Protein AF-A0A1F4DA20-F1 (afdb_monomer_lite)

Foldseek 3Di:
DDPPPPPDPPPDDLVNLLVQQVVQQVVQVVVVHGDDLVSCCVRGPDHCVCLCVVQVHSVSSCVVSVHDDPPPPPPPPPPDD

Secondary structure (DSSP, 8-state):
------S--TT--HHHHHHHHHHHHHHHHHTT----HHHHHHH-SS-HHHHHHHHSSHHHHHHHTTPPPP-----------

Radius of gyration: 14.81 Å; chains: 1; bounding box: 32×46×32 Å

Sequence (81 aa):
MKFELDTFNRNVTDEELLQDLVAVDAKLKMQGTRLTYRSYKEFGKYSAGTIGVRFGSWNDGLRKAGIALPQPFNISWDIAH

Structure (mmCIF, N/CA/C/O backbone):
data_AF-A0A1F4DA20-F1
#
_entry.id   AF-A0A1F4DA20-F1
#
loop_
_atom_site.group_PDB
_atom_site.id
_atom_site.type_symbol
_atom_site.label_atom_id
_atom_site.label_alt_id
_atom_site.label_comp_id
_atom_site.label_asym_id
_atom_site.label_entity_id
_atom_site.label_seq_id
_atom_site.pdbx_PDB_ins_code
_atom_site.Cartn_x
_atom_site.Cartn_y
_atom_site.Cartn_z
_atom_site.occupancy
_atom_site.B_iso_or_equiv
_atom_site.auth_seq_id
_atom_site.auth_comp_id
_atom_site.auth_asym_id
_atom_site.auth_atom_id
_atom_site.pdbx_PDB_model_num
ATOM 1 N N . MET A 1 1 ? 6.912 -10.036 16.957 1.00 36.47 1 MET A N 1
ATOM 2 C CA . MET A 1 1 ? 5.945 -8.928 16.786 1.00 36.47 1 MET A CA 1
ATOM 3 C C . MET A 1 1 ? 4.550 -9.529 16.826 1.00 36.47 1 MET A C 1
ATOM 5 O O . MET A 1 1 ? 4.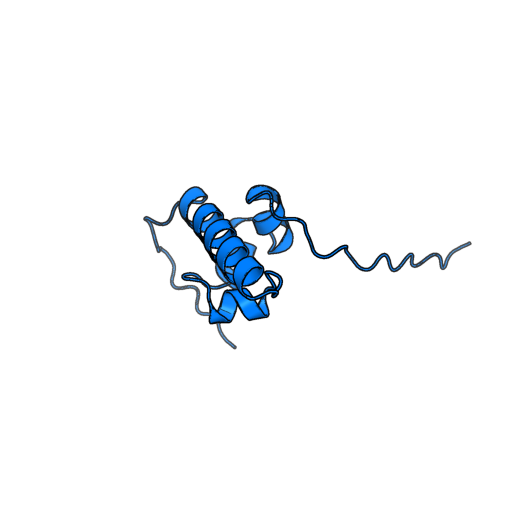177 -10.206 15.878 1.00 36.47 1 MET A O 1
ATOM 9 N N . LYS A 1 2 ? 3.835 -9.377 17.947 1.00 34.84 2 LYS A N 1
ATOM 10 C CA . LYS A 1 2 ? 2.411 -9.716 18.042 1.00 34.84 2 LYS A CA 1
ATOM 11 C C . LYS A 1 2 ? 1.649 -8.568 17.388 1.00 34.84 2 LYS A C 1
ATOM 13 O O . LYS A 1 2 ? 1.624 -7.476 17.943 1.00 34.84 2 LYS A O 1
ATOM 18 N N . PHE A 1 3 ? 1.127 -8.777 16.185 1.00 47.38 3 PHE A N 1
ATOM 19 C CA . PHE A 1 3 ? 0.106 -7.883 15.656 1.00 47.38 3 PHE A CA 1
ATOM 20 C C . PHE A 1 3 ? -1.214 -8.415 16.186 1.00 47.38 3 PHE A C 1
ATOM 22 O O . PHE A 1 3 ? -1.792 -9.342 15.625 1.00 47.38 3 PHE A O 1
ATOM 29 N N . GLU A 1 4 ? -1.618 -7.884 17.334 1.00 41.25 4 GLU A N 1
ATOM 30 C CA . GLU A 1 4 ? -2.986 -8.009 17.809 1.00 41.25 4 GLU A CA 1
ATOM 31 C C . GLU A 1 4 ? -3.833 -7.230 16.806 1.00 41.25 4 GLU A C 1
ATOM 33 O O . GLU A 1 4 ? -3.874 -6.001 16.811 1.00 41.25 4 GLU A O 1
ATOM 38 N N . LEU A 1 5 ? -4.375 -7.949 15.821 1.00 52.41 5 LEU A N 1
ATOM 39 C CA . LEU A 1 5 ? -5.361 -7.403 14.905 1.00 52.41 5 LEU A CA 1
ATOM 40 C C . LEU A 1 5 ? -6.640 -7.283 15.716 1.00 52.41 5 LEU A C 1
ATOM 42 O O . LEU A 1 5 ? -7.471 -8.190 15.711 1.00 52.41 5 LEU A O 1
ATOM 46 N N . ASP A 1 6 ? -6.723 -6.183 16.463 1.00 44.97 6 ASP A N 1
ATOM 47 C CA . ASP A 1 6 ? -7.950 -5.749 17.097 1.00 44.97 6 ASP A CA 1
ATOM 48 C C . ASP A 1 6 ? -9.019 -5.718 16.008 1.00 44.97 6 ASP A C 1
ATOM 50 O O . ASP A 1 6 ? -8.962 -5.015 14.992 1.00 44.97 6 ASP A O 1
ATOM 54 N N . THR A 1 7 ? -9.908 -6.675 16.172 1.00 47.00 7 THR A N 1
ATOM 55 C CA . THR A 1 7 ? -11.079 -6.924 15.374 1.00 47.00 7 THR A CA 1
ATOM 56 C C . THR A 1 7 ? -11.843 -5.617 15.162 1.00 47.00 7 THR A C 1
ATOM 58 O O . THR A 1 7 ? -12.140 -4.925 16.125 1.00 47.00 7 THR A O 1
ATOM 61 N N . PHE A 1 8 ? -12.247 -5.347 13.915 1.00 51.16 8 PHE A N 1
ATOM 62 C CA . PHE A 1 8 ? -13.265 -4.352 13.540 1.00 51.16 8 PHE A CA 1
ATOM 63 C C . PHE A 1 8 ? -12.838 -2.886 13.355 1.00 51.16 8 PHE A C 1
ATOM 65 O O . PHE A 1 8 ? -13.460 -1.986 13.914 1.00 51.16 8 PHE A O 1
ATOM 72 N N . ASN A 1 9 ? -11.996 -2.598 12.357 1.00 56.34 9 ASN A N 1
ATOM 73 C CA . ASN A 1 9 ? -12.183 -1.342 11.617 1.00 56.34 9 ASN A CA 1
ATOM 74 C C . ASN A 1 9 ? -13.371 -1.495 10.642 1.00 56.34 9 ASN A C 1
ATOM 76 O O . ASN A 1 9 ? -13.187 -1.598 9.430 1.00 56.34 9 ASN A O 1
ATOM 80 N N . ARG A 1 10 ? -14.592 -1.598 11.194 1.00 56.19 10 ARG A N 1
ATOM 81 C CA . ARG A 1 10 ? -15.876 -1.895 10.512 1.00 56.19 10 ARG A CA 1
ATOM 82 C C . ARG A 1 10 ? -16.233 -0.973 9.339 1.00 56.19 10 ARG A C 1
ATOM 84 O O . ARG A 1 10 ? -17.222 -1.248 8.674 1.00 56.19 10 ARG A O 1
ATOM 91 N N . ASN A 1 11 ? -15.456 0.077 9.079 1.00 64.62 11 ASN A N 1
ATOM 92 C CA . ASN A 1 11 ? -15.747 1.043 8.026 1.00 64.62 11 ASN A CA 1
ATOM 93 C C . ASN A 1 11 ? -14.713 1.106 6.899 1.00 64.62 11 ASN A C 1
ATOM 95 O O . ASN A 1 11 ? -15.001 1.733 5.891 1.00 64.62 11 ASN A O 1
ATOM 99 N N . VAL A 1 12 ? -13.537 0.477 7.034 1.00 74.75 12 VAL A N 1
ATOM 100 C CA . VAL A 1 12 ? -12.580 0.473 5.918 1.00 74.75 12 VAL A CA 1
ATOM 101 C C . VAL A 1 12 ? -13.032 -0.530 4.883 1.00 74.75 12 VAL A C 1
ATOM 103 O O . VAL A 1 12 ? -13.109 -1.727 5.178 1.00 74.75 12 VAL A O 1
ATOM 106 N N . THR A 1 13 ? -13.336 -0.042 3.687 1.00 85.38 13 THR A N 1
ATOM 107 C CA . THR A 1 13 ? -13.704 -0.879 2.547 1.00 85.38 13 THR A CA 1
ATOM 108 C C . THR A 1 13 ? -12.460 -1.430 1.862 1.00 85.38 13 THR A C 1
ATOM 110 O O . THR A 1 13 ? -11.343 -0.934 2.024 1.00 85.38 13 THR A O 1
ATOM 113 N N . ASP A 1 14 ? -12.648 -2.491 1.083 1.00 87.38 14 ASP A N 1
ATOM 114 C CA . ASP A 1 14 ? -11.584 -3.021 0.231 1.00 87.38 14 ASP A CA 1
ATOM 115 C C . ASP A 1 14 ? -11.093 -1.943 -0.745 1.00 87.38 14 ASP A C 1
ATOM 117 O O . ASP A 1 14 ? -9.901 -1.833 -1.006 1.00 87.38 14 ASP A O 1
ATOM 121 N N . GLU A 1 15 ? -12.002 -1.093 -1.215 1.00 88.06 15 GLU A N 1
ATOM 122 C CA . GLU A 1 15 ? -11.700 0.010 -2.118 1.00 88.06 15 GLU A CA 1
ATOM 123 C C . GLU A 1 15 ? -10.798 1.070 -1.474 1.00 88.06 15 GLU A C 1
ATOM 125 O O . GLU A 1 15 ? -9.819 1.474 -2.095 1.00 88.06 15 GLU A O 1
ATOM 130 N N . GLU A 1 16 ? -11.033 1.448 -0.212 1.00 89.19 16 GLU A N 1
ATOM 131 C CA . GLU A 1 16 ? -10.143 2.369 0.511 1.00 89.19 16 GLU A CA 1
ATOM 132 C C . GLU A 1 16 ? -8.721 1.811 0.660 1.00 89.19 16 GLU A C 1
ATOM 134 O O . GLU A 1 16 ? -7.745 2.548 0.517 1.00 89.19 16 GLU A O 1
ATOM 139 N N . LEU A 1 17 ? -8.581 0.506 0.917 1.00 89.38 17 LEU A N 1
ATOM 140 C CA . LEU A 1 17 ? -7.267 -0.137 1.012 1.00 89.38 17 LEU A CA 1
ATOM 141 C C . LEU A 1 17 ? -6.537 -0.142 -0.337 1.00 89.38 17 LEU A C 1
ATOM 143 O O . LEU A 1 17 ? -5.329 0.096 -0.387 1.00 89.38 17 LEU A O 1
ATOM 147 N N . LEU A 1 18 ? -7.257 -0.405 -1.430 1.00 91.12 18 LEU A N 1
ATOM 148 C CA . LEU A 1 18 ? -6.689 -0.380 -2.778 1.00 91.12 18 LEU A CA 1
ATOM 149 C C . LEU A 1 18 ? -6.320 1.046 -3.204 1.00 91.12 18 LEU A C 1
ATOM 151 O O . LEU A 1 18 ? -5.244 1.251 -3.763 1.00 91.12 18 LEU A O 1
ATOM 155 N N . GLN A 1 19 ? -7.163 2.035 -2.901 1.00 91.81 19 GLN A N 1
ATOM 156 C CA . GLN A 1 19 ? -6.872 3.443 -3.169 1.00 91.81 19 GLN A CA 1
ATOM 157 C C . GLN A 1 19 ? -5.632 3.921 -2.409 1.00 91.81 19 GLN A C 1
ATOM 159 O O . GLN A 1 19 ? -4.799 4.616 -2.991 1.00 91.81 19 GLN A O 1
ATOM 164 N N . ASP A 1 20 ? -5.464 3.514 -1.148 1.00 91.38 20 ASP A N 1
ATOM 165 C CA . ASP A 1 20 ? -4.264 3.843 -0.375 1.00 91.38 20 ASP A CA 1
ATOM 166 C C . ASP A 1 20 ? -3.001 3.228 -1.000 1.00 91.38 20 ASP A C 1
ATOM 168 O O . ASP A 1 20 ? -1.999 3.922 -1.163 1.00 91.38 20 ASP A O 1
ATOM 172 N N . LEU A 1 21 ? -3.052 1.965 -1.448 1.00 91.94 21 LEU A N 1
ATOM 173 C CA . LEU A 1 21 ? -1.936 1.338 -2.170 1.00 91.94 21 LEU A CA 1
ATOM 174 C C . LEU A 1 21 ? -1.536 2.138 -3.416 1.00 91.94 21 LEU A C 1
ATOM 176 O O . LEU A 1 21 ? -0.349 2.397 -3.619 1.00 91.94 21 LEU A O 1
ATOM 180 N N . VAL A 1 22 ? -2.510 2.554 -4.229 1.00 92.75 22 VAL A N 1
ATOM 181 C CA . VAL A 1 22 ? -2.262 3.347 -5.444 1.00 92.75 22 VAL A CA 1
ATOM 182 C C . VAL A 1 22 ? -1.694 4.725 -5.102 1.00 92.75 22 VAL A C 1
ATOM 184 O O . VAL A 1 22 ? -0.741 5.173 -5.741 1.00 92.75 22 VAL A O 1
ATOM 187 N N . ALA A 1 23 ? -2.231 5.393 -4.079 1.00 93.31 23 ALA A N 1
ATOM 188 C CA . ALA A 1 23 ? -1.760 6.707 -3.648 1.00 93.31 23 ALA A CA 1
ATOM 189 C C . ALA A 1 23 ? -0.302 6.660 -3.162 1.00 93.31 23 ALA A C 1
ATOM 191 O O . ALA A 1 23 ? 0.516 7.506 -3.540 1.00 93.31 23 ALA A O 1
ATOM 192 N N . VAL A 1 24 ? 0.049 5.650 -2.362 1.00 92.88 24 VAL A N 1
ATOM 193 C CA . VAL A 1 24 ? 1.418 5.463 -1.865 1.00 92.88 24 VAL A CA 1
ATOM 194 C C . VAL A 1 24 ? 2.360 5.062 -2.999 1.00 92.88 24 VAL A C 1
ATOM 196 O O . VAL A 1 24 ? 3.471 5.582 -3.066 1.00 92.88 24 VAL A O 1
ATOM 199 N N . ASP A 1 25 ? 1.929 4.198 -3.922 1.00 92.88 25 ASP A N 1
ATOM 200 C CA . ASP A 1 25 ? 2.712 3.846 -5.112 1.00 92.88 25 ASP A CA 1
ATOM 201 C C . ASP A 1 25 ? 3.025 5.074 -5.975 1.00 92.88 25 ASP A C 1
ATOM 203 O O . ASP A 1 25 ? 4.179 5.292 -6.342 1.00 92.88 25 ASP A O 1
ATOM 207 N N . ALA A 1 26 ? 2.033 5.929 -6.236 1.00 92.25 26 ALA A N 1
ATOM 208 C CA . ALA A 1 26 ? 2.229 7.173 -6.976 1.00 92.25 26 ALA A CA 1
ATOM 209 C C . ALA A 1 26 ? 3.221 8.111 -6.267 1.00 92.25 26 ALA A C 1
ATOM 211 O O . ALA A 1 26 ? 4.137 8.643 -6.899 1.00 92.25 26 ALA A O 1
ATOM 212 N N . LYS A 1 27 ? 3.092 8.262 -4.943 1.00 92.62 27 LYS A N 1
ATOM 213 C CA . LYS A 1 27 ? 4.006 9.073 -4.128 1.00 92.62 27 LYS A CA 1
ATOM 214 C C . LYS A 1 27 ? 5.439 8.540 -4.168 1.00 92.62 27 LYS A C 1
ATOM 216 O O . LYS A 1 27 ? 6.378 9.316 -4.321 1.00 92.62 27 LYS A O 1
ATOM 221 N N . LEU A 1 28 ? 5.618 7.226 -4.060 1.00 91.50 28 LEU A N 1
ATOM 222 C CA . LEU A 1 28 ? 6.937 6.597 -4.111 1.00 91.50 28 LEU A CA 1
ATOM 223 C C . LEU A 1 28 ? 7.561 6.704 -5.503 1.00 91.50 28 LEU A C 1
ATOM 225 O O . LEU A 1 28 ? 8.746 7.020 -5.604 1.00 91.50 28 LEU A O 1
ATOM 229 N N . LYS A 1 29 ? 6.771 6.546 -6.571 1.00 90.44 29 LYS A N 1
ATOM 230 C CA . LYS A 1 29 ? 7.227 6.759 -7.953 1.00 90.44 29 LYS A CA 1
ATOM 231 C C . LYS A 1 29 ? 7.770 8.172 -8.166 1.00 90.44 29 LYS A C 1
ATOM 233 O O . LYS A 1 29 ? 8.811 8.318 -8.800 1.00 90.44 29 LYS A O 1
ATOM 238 N N . MET A 1 30 ? 7.137 9.196 -7.584 1.00 90.44 30 MET A N 1
ATOM 239 C CA . MET A 1 30 ? 7.651 10.577 -7.611 1.00 90.44 30 MET A CA 1
ATOM 240 C C . MET A 1 30 ? 8.994 10.728 -6.881 1.00 90.44 30 MET A C 1
ATOM 242 O O . MET A 1 30 ? 9.794 11.586 -7.235 1.00 90.44 30 MET A O 1
ATOM 246 N N . GLN A 1 31 ? 9.262 9.879 -5.888 1.00 91.19 31 GLN A N 1
ATOM 247 C CA . GLN A 1 31 ? 10.531 9.817 -5.155 1.00 91.19 31 GLN A CA 1
ATOM 248 C C . GLN A 1 31 ? 11.548 8.852 -5.793 1.00 91.19 31 GLN A C 1
ATOM 250 O O . GLN A 1 31 ? 12.580 8.561 -5.192 1.00 91.19 31 GLN A O 1
ATOM 255 N N . GLY A 1 32 ? 11.258 8.295 -6.977 1.00 89.75 32 GLY A N 1
ATOM 256 C CA . GLY A 1 32 ? 12.109 7.295 -7.632 1.00 89.75 32 GLY A CA 1
ATOM 257 C C . GLY A 1 32 ? 12.188 5.955 -6.889 1.00 89.75 32 GLY A C 1
ATOM 258 O O . GLY A 1 32 ? 13.091 5.160 -7.139 1.00 89.75 32 GLY A O 1
ATOM 259 N N . THR A 1 33 ? 11.259 5.692 -5.968 1.00 88.38 33 THR A N 1
ATOM 260 C CA . THR A 1 33 ? 11.216 4.485 -5.136 1.00 88.38 33 THR A CA 1
ATOM 261 C C . THR A 1 33 ? 10.038 3.598 -5.539 1.00 88.38 33 THR A C 1
ATOM 263 O O . THR A 1 33 ? 9.004 4.068 -6.006 1.00 88.38 33 THR A O 1
ATOM 266 N N . ARG A 1 34 ? 10.178 2.279 -5.374 1.00 87.50 34 ARG A N 1
ATOM 267 C CA . ARG A 1 34 ? 9.106 1.314 -5.665 1.00 87.50 34 ARG A CA 1
ATOM 268 C C . ARG A 1 34 ? 8.256 1.057 -4.429 1.00 87.50 34 ARG A C 1
ATOM 270 O O . ARG A 1 34 ? 8.785 0.997 -3.318 1.00 87.50 34 ARG A O 1
ATOM 277 N N . LEU A 1 35 ? 6.964 0.805 -4.628 1.00 89.62 35 LEU A N 1
ATOM 278 C CA . LEU A 1 35 ? 6.117 0.298 -3.560 1.00 89.62 35 LEU A CA 1
ATOM 279 C C . LEU A 1 35 ? 6.579 -1.105 -3.143 1.00 89.62 35 LEU A C 1
ATOM 281 O O . LEU A 1 35 ? 6.467 -2.076 -3.889 1.00 89.62 35 LEU A O 1
ATOM 285 N N . THR A 1 36 ? 7.108 -1.205 -1.928 1.00 89.19 36 THR A N 1
ATOM 286 C CA . THR A 1 36 ? 7.462 -2.475 -1.288 1.00 89.19 36 THR A CA 1
ATOM 287 C C . THR A 1 36 ? 6.708 -2.613 0.023 1.00 89.19 36 THR A C 1
ATOM 289 O O . THR A 1 36 ? 6.252 -1.620 0.585 1.00 89.19 36 THR A O 1
ATOM 292 N N . TYR A 1 37 ? 6.638 -3.831 0.560 1.00 87.88 37 TYR A N 1
ATOM 293 C CA . TYR A 1 37 ? 6.074 -4.071 1.890 1.00 87.88 37 TYR A CA 1
ATOM 294 C C . TYR A 1 37 ? 6.698 -3.156 2.960 1.00 87.88 37 TYR A C 1
ATOM 296 O O . TYR A 1 37 ? 6.004 -2.631 3.829 1.00 87.88 37 TYR A O 1
ATOM 304 N N . ARG A 1 38 ? 8.017 -2.929 2.880 1.00 88.25 38 ARG A N 1
ATOM 305 C CA . ARG A 1 38 ? 8.749 -2.077 3.825 1.00 88.25 38 ARG A CA 1
ATOM 306 C C . ARG A 1 38 ? 8.421 -0.600 3.630 1.00 88.25 38 ARG A C 1
ATOM 308 O O . ARG A 1 38 ? 8.126 0.069 4.610 1.00 88.25 38 ARG A O 1
ATOM 315 N N . SER A 1 39 ? 8.420 -0.122 2.387 1.00 89.62 39 SER A N 1
ATOM 316 C CA . SER A 1 39 ? 8.063 1.265 2.071 1.00 89.62 39 SER A CA 1
ATOM 317 C C . SER A 1 39 ? 6.609 1.555 2.449 1.00 89.62 39 SER A C 1
ATOM 319 O O . SER A 1 39 ? 6.327 2.560 3.084 1.00 89.62 39 SER A O 1
ATOM 321 N N . TYR A 1 40 ? 5.675 0.650 2.154 1.00 90.69 40 TYR A N 1
ATOM 322 C CA . TYR A 1 40 ? 4.273 0.831 2.532 1.00 90.69 40 TYR A CA 1
ATOM 323 C C . TYR A 1 40 ? 4.068 0.828 4.049 1.00 90.69 40 TYR A C 1
ATOM 325 O O . TYR A 1 40 ? 3.244 1.574 4.553 1.00 90.69 40 TYR A O 1
ATOM 333 N N . LYS A 1 41 ? 4.857 0.063 4.809 1.00 88.12 41 LYS A N 1
ATOM 334 C CA . LYS A 1 41 ? 4.832 0.139 6.277 1.00 88.12 41 LYS A CA 1
ATOM 335 C C . LYS A 1 41 ? 5.255 1.517 6.816 1.00 88.12 41 LYS A C 1
ATOM 337 O O . LYS A 1 41 ? 4.871 1.867 7.925 1.00 88.12 41 LYS A O 1
ATOM 342 N N . GLU A 1 42 ? 6.060 2.262 6.063 1.00 87.81 42 GLU A N 1
ATOM 343 C CA . GLU A 1 42 ? 6.580 3.578 6.451 1.00 87.81 42 GLU A CA 1
ATOM 344 C C . GLU A 1 42 ? 5.708 4.736 5.941 1.00 87.81 42 GLU A C 1
ATOM 346 O O . GLU 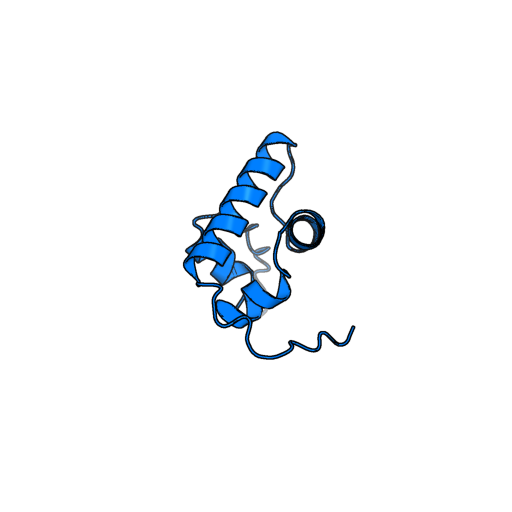A 1 42 ? 5.514 5.721 6.648 1.00 87.81 42 GLU A O 1
ATOM 351 N N . PHE A 1 43 ? 5.157 4.610 4.730 1.00 87.12 43 PHE A N 1
ATOM 352 C CA . PHE A 1 43 ? 4.409 5.676 4.052 1.00 87.12 43 PHE A CA 1
ATOM 353 C C . PHE A 1 43 ? 2.901 5.427 3.942 1.00 87.12 43 PHE A C 1
ATOM 355 O O . PHE A 1 43 ? 2.168 6.354 3.597 1.00 87.12 43 PHE A O 1
ATOM 362 N N . GLY A 1 44 ? 2.448 4.195 4.169 1.00 85.81 44 GLY A N 1
ATOM 363 C CA . GLY A 1 44 ? 1.052 3.792 4.052 1.00 85.81 44 GLY A CA 1
ATOM 364 C C . GLY A 1 44 ? 0.233 4.158 5.276 1.00 85.81 44 GLY A C 1
ATOM 365 O O . GLY A 1 44 ? 0.730 4.207 6.402 1.00 85.81 44 GLY A O 1
ATOM 366 N N . LYS A 1 45 ? -1.054 4.411 5.046 1.00 86.88 45 LYS A N 1
ATOM 367 C CA . LYS A 1 45 ? -2.006 4.728 6.115 1.00 86.88 45 LYS A CA 1
ATOM 368 C C . LYS A 1 45 ? -2.381 3.486 6.921 1.00 86.88 45 LYS A C 1
ATOM 370 O O . LYS A 1 45 ? -2.728 3.585 8.097 1.00 86.88 45 LYS A O 1
ATOM 375 N N . TYR A 1 46 ? -2.316 2.319 6.284 1.00 86.38 46 TYR A N 1
ATOM 376 C CA . TYR A 1 46 ? -2.682 1.033 6.864 1.00 86.38 46 TYR A CA 1
ATOM 377 C C . TYR A 1 46 ? -1.468 0.118 7.019 1.00 86.38 46 TYR A C 1
ATOM 379 O O . TYR A 1 46 ? -0.434 0.277 6.373 1.00 86.38 46 TYR A O 1
ATOM 387 N N . SER A 1 47 ? -1.604 -0.900 7.870 1.00 84.62 47 SER A N 1
ATOM 388 C CA . SER A 1 47 ? -0.569 -1.922 7.994 1.00 84.62 47 SER A CA 1
ATOM 389 C C . SER A 1 47 ? -0.511 -2.779 6.731 1.00 84.62 47 SER A C 1
ATOM 391 O O . SER A 1 47 ? -1.526 -3.305 6.273 1.00 84.62 47 SER A O 1
ATOM 393 N N . ALA A 1 48 ? 0.696 -3.009 6.215 1.00 85.50 48 ALA A N 1
ATOM 394 C CA . ALA A 1 48 ? 0.930 -3.939 5.111 1.00 85.50 48 ALA A CA 1
ATOM 395 C C . ALA A 1 48 ? 0.407 -5.361 5.416 1.00 85.50 48 ALA A C 1
ATOM 397 O O . ALA A 1 48 ? -0.026 -6.082 4.516 1.00 85.50 48 ALA A O 1
ATO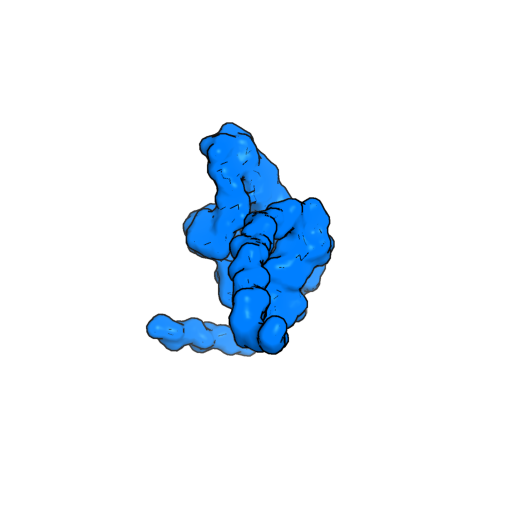M 398 N N . GLY A 1 49 ? 0.387 -5.750 6.697 1.00 84.56 49 GLY A N 1
ATOM 399 C CA . GLY A 1 49 ? -0.217 -7.006 7.145 1.00 84.56 49 GLY A CA 1
ATOM 400 C C . GLY A 1 49 ? -1.734 -7.041 6.942 1.00 84.56 49 GLY A C 1
ATOM 401 O O . GLY A 1 49 ? -2.265 -8.073 6.545 1.00 84.56 49 GLY A O 1
ATOM 402 N N . THR A 1 50 ? -2.426 -5.911 7.127 1.00 85.00 50 THR A N 1
ATOM 403 C CA . THR A 1 50 ? -3.874 -5.797 6.884 1.00 85.00 50 THR A CA 1
ATOM 404 C C . THR A 1 50 ? -4.206 -6.057 5.420 1.00 85.00 50 THR A C 1
ATOM 406 O O . THR A 1 50 ? -5.152 -6.785 5.139 1.00 85.00 50 THR A O 1
ATOM 409 N N . ILE A 1 51 ? -3.399 -5.536 4.491 1.00 87.56 51 ILE A N 1
ATOM 410 C CA . ILE A 1 51 ? -3.541 -5.804 3.052 1.00 87.56 51 ILE A CA 1
ATOM 411 C C . ILE A 1 51 ? -3.436 -7.309 2.778 1.00 87.56 51 ILE A C 1
ATOM 413 O O . ILE A 1 51 ? -4.298 -7.878 2.112 1.00 87.56 51 ILE A O 1
ATOM 417 N N . GLY A 1 52 ? -2.421 -7.972 3.343 1.00 87.00 52 GLY A N 1
ATOM 418 C CA . GLY A 1 52 ? -2.236 -9.414 3.186 1.00 87.00 52 GLY A CA 1
ATOM 419 C C . GLY A 1 52 ? -3.400 -10.237 3.737 1.00 87.00 52 GLY A C 1
ATOM 420 O O . GLY A 1 52 ? -3.915 -11.102 3.043 1.00 87.00 52 GLY A O 1
ATOM 421 N N . VAL A 1 53 ? -3.864 -9.935 4.951 1.00 86.00 53 VAL A N 1
ATOM 422 C CA . VAL A 1 53 ? -4.987 -10.654 5.576 1.00 86.00 53 VAL A CA 1
ATOM 423 C C . VAL A 1 53 ? -6.294 -10.438 4.808 1.00 86.00 53 VAL A C 1
ATOM 425 O O . VAL A 1 53 ? -7.078 -11.369 4.656 1.00 86.00 53 VAL A O 1
ATOM 428 N N . ARG A 1 54 ? -6.530 -9.224 4.299 1.00 85.62 54 ARG A N 1
ATOM 429 C CA . ARG A 1 54 ? -7.780 -8.847 3.626 1.00 85.62 54 ARG A CA 1
ATOM 430 C C . ARG A 1 54 ? -7.882 -9.382 2.199 1.00 85.62 54 ARG A C 1
ATOM 432 O O . ARG A 1 54 ? -8.948 -9.819 1.780 1.00 85.62 54 ARG A O 1
ATOM 439 N N . PHE A 1 55 ? -6.779 -9.350 1.454 1.00 86.00 55 PHE A N 1
ATOM 440 C CA . PHE A 1 55 ? -6.748 -9.746 0.043 1.00 86.00 55 PHE A CA 1
ATOM 441 C C . PHE A 1 55 ? -6.159 -11.139 -0.195 1.00 86.00 55 PHE A C 1
ATOM 443 O O . PHE A 1 55 ? -6.075 -11.566 -1.342 1.00 86.00 55 PHE A O 1
ATOM 450 N N . GLY A 1 56 ? -5.771 -11.847 0.867 1.00 85.50 56 GLY A N 1
ATOM 451 C CA . GLY A 1 56 ? -5.137 -13.167 0.828 1.00 85.50 56 GLY A CA 1
ATOM 452 C C . GLY A 1 56 ? -3.610 -13.091 0.847 1.00 85.50 56 GLY A C 1
ATOM 453 O O . GLY A 1 56 ? -2.956 -13.846 1.565 1.00 85.50 56 GLY A O 1
ATOM 454 N N . SER A 1 57 ? -3.026 -12.139 0.118 1.00 86.50 57 SER A N 1
ATOM 455 C CA . SER A 1 57 ? -1.595 -11.850 0.179 1.00 86.50 57 SER A CA 1
ATOM 456 C C . SER A 1 57 ? -1.286 -10.400 -0.194 1.00 86.50 57 SER A C 1
ATOM 458 O O . SER A 1 57 ? -2.086 -9.710 -0.827 1.00 86.50 57 SER A O 1
ATOM 460 N N . TRP A 1 58 ? -0.092 -9.924 0.176 1.00 88.62 58 TRP A N 1
ATOM 461 C CA . TRP A 1 58 ? 0.398 -8.608 -0.254 1.00 88.62 58 TRP A CA 1
ATOM 462 C C . TRP A 1 58 ? 0.395 -8.481 -1.785 1.00 88.62 58 TRP A C 1
ATOM 464 O O . TRP A 1 58 ? -0.052 -7.475 -2.333 1.00 88.62 58 TRP A O 1
ATOM 474 N N . ASN A 1 59 ? 0.828 -9.537 -2.479 1.00 88.88 59 ASN A N 1
ATOM 475 C CA . ASN A 1 59 ? 0.842 -9.570 -3.936 1.00 88.88 59 ASN A CA 1
ATOM 476 C C . ASN A 1 59 ? -0.577 -9.545 -4.525 1.00 88.88 59 ASN A C 1
ATOM 478 O O . ASN A 1 59 ? -0.801 -8.902 -5.546 1.00 88.88 59 ASN A O 1
ATOM 482 N N . ASP A 1 60 ? -1.554 -10.194 -3.893 1.00 89.56 60 ASP A N 1
ATOM 483 C CA . ASP A 1 60 ? -2.953 -10.100 -4.328 1.00 89.56 60 ASP A CA 1
ATOM 484 C C . ASP A 1 60 ? -3.522 -8.697 -4.151 1.00 89.56 60 ASP A C 1
ATOM 486 O O . ASP A 1 60 ? -4.204 -8.205 -5.050 1.00 89.56 60 ASP A O 1
ATOM 490 N N . GLY A 1 61 ? -3.185 -8.023 -3.048 1.00 90.69 61 GLY A N 1
ATOM 491 C CA . GLY A 1 61 ? -3.540 -6.619 -2.839 1.00 90.69 61 GLY A CA 1
ATOM 492 C C . GLY A 1 61 ? -2.990 -5.718 -3.947 1.00 90.69 61 GLY A C 1
ATOM 493 O O . GLY A 1 61 ? -3.735 -4.948 -4.547 1.00 90.69 61 GLY A O 1
ATOM 494 N N . LEU A 1 62 ? -1.711 -5.876 -4.296 1.00 90.38 62 LEU A N 1
ATOM 495 C CA . LEU A 1 62 ? -1.094 -5.134 -5.399 1.00 90.38 62 LEU A CA 1
ATOM 496 C C . LEU A 1 62 ? -1.726 -5.458 -6.763 1.00 90.38 62 LEU A C 1
ATOM 498 O O . LEU A 1 62 ? -1.973 -4.541 -7.543 1.00 90.38 62 LEU A O 1
ATOM 502 N N . ARG A 1 63 ? -2.042 -6.733 -7.042 1.00 90.19 63 ARG A N 1
ATOM 503 C CA . ARG A 1 63 ? -2.743 -7.136 -8.276 1.00 90.19 63 ARG A CA 1
ATOM 504 C C . ARG A 1 63 ? -4.111 -6.478 -8.390 1.00 90.19 63 ARG A C 1
ATOM 506 O O . ARG A 1 63 ? -4.433 -5.936 -9.442 1.00 90.19 63 ARG A O 1
ATOM 513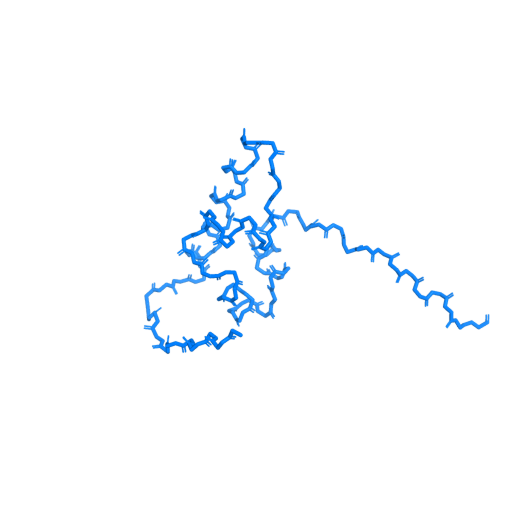 N N . LYS A 1 64 ? -4.894 -6.491 -7.308 1.00 90.50 64 LYS A N 1
ATOM 514 C CA . LYS A 1 64 ? -6.204 -5.829 -7.250 1.00 90.50 64 LYS A CA 1
ATOM 515 C C . LYS A 1 64 ? -6.097 -4.310 -7.391 1.00 90.50 64 LYS A C 1
ATOM 517 O O . LYS A 1 64 ? -6.983 -3.700 -7.973 1.00 90.50 64 LYS A O 1
ATOM 522 N N . ALA A 1 65 ? -5.003 -3.719 -6.912 1.00 89.56 65 ALA A N 1
ATOM 523 C CA . ALA A 1 65 ? -4.710 -2.296 -7.066 1.00 89.56 65 ALA A CA 1
ATOM 524 C C . ALA A 1 65 ? -4.172 -1.931 -8.467 1.00 89.56 65 ALA A C 1
ATOM 526 O O . ALA A 1 65 ? -3.909 -0.761 -8.733 1.00 89.56 65 ALA A O 1
ATOM 527 N N . GLY A 1 66 ? -3.966 -2.906 -9.362 1.00 89.50 66 GLY A N 1
ATOM 528 C CA . GLY A 1 66 ? -3.376 -2.674 -10.685 1.00 89.50 66 GLY A CA 1
ATOM 529 C C . GLY A 1 66 ? -1.891 -2.291 -10.643 1.00 89.50 66 GLY A C 1
ATOM 530 O O . GLY A 1 66 ? -1.364 -1.740 -11.609 1.00 89.50 66 GLY A O 1
ATOM 531 N N . ILE A 1 67 ? -1.202 -2.565 -9.533 1.00 88.44 67 ILE A N 1
ATOM 532 C CA . ILE A 1 67 ? 0.207 -2.222 -9.336 1.00 88.44 67 ILE A CA 1
ATOM 533 C C . ILE A 1 67 ? 1.073 -3.386 -9.818 1.00 88.44 67 ILE A C 1
ATOM 535 O O . ILE A 1 67 ? 0.880 -4.539 -9.427 1.00 88.44 67 ILE A O 1
ATOM 539 N N . ALA A 1 68 ? 2.062 -3.077 -10.659 1.00 82.06 68 ALA A N 1
ATOM 540 C CA . ALA A 1 68 ? 3.012 -4.064 -11.152 1.00 82.06 68 ALA A CA 1
ATOM 541 C C . ALA A 1 68 ? 3.769 -4.714 -9.986 1.00 82.06 68 ALA A C 1
ATOM 543 O O . ALA A 1 68 ? 4.519 -4.053 -9.260 1.00 82.06 68 ALA A O 1
ATOM 544 N N . LEU A 1 69 ? 3.593 -6.028 -9.833 1.00 79.44 69 LEU A N 1
ATOM 545 C CA . LEU A 1 69 ? 4.312 -6.789 -8.825 1.00 79.44 69 LEU A CA 1
ATOM 546 C C . LEU A 1 69 ? 5.823 -6.707 -9.066 1.00 79.44 69 LEU A C 1
ATOM 548 O O . LEU A 1 69 ? 6.273 -6.721 -10.220 1.00 79.44 69 LEU A O 1
ATOM 552 N N . PRO A 1 70 ? 6.643 -6.668 -8.000 1.00 68.44 70 PRO A N 1
ATOM 553 C CA . PRO A 1 70 ? 8.027 -7.077 -8.147 1.00 68.44 70 PRO A CA 1
ATOM 554 C C . PRO A 1 70 ? 7.999 -8.499 -8.708 1.00 68.44 70 PRO A C 1
ATOM 556 O O . PRO A 1 70 ? 7.358 -9.372 -8.123 1.00 68.44 70 PRO A O 1
ATOM 559 N N . GLN A 1 71 ? 8.604 -8.679 -9.888 1.00 63.16 71 GLN A N 1
ATOM 560 C CA . GLN A 1 71 ? 8.689 -9.967 -10.571 1.00 63.16 71 GLN A CA 1
ATOM 561 C C . GLN A 1 71 ? 9.031 -11.025 -9.518 1.00 63.16 71 GLN A C 1
ATOM 563 O O . GLN A 1 71 ? 10.038 -10.839 -8.820 1.00 63.16 71 GLN A O 1
ATOM 568 N N . PRO A 1 72 ? 8.200 -12.069 -9.322 1.00 57.97 72 PRO A N 1
ATOM 569 C CA . PRO A 1 72 ? 8.619 -13.173 -8.482 1.00 57.97 72 PRO A CA 1
ATOM 570 C C . PRO A 1 72 ? 9.943 -13.636 -9.073 1.00 57.97 72 PRO A C 1
ATOM 572 O O . PRO A 1 72 ? 10.033 -13.863 -10.280 1.00 57.97 72 PRO A O 1
ATOM 575 N N . PHE A 1 73 ? 10.992 -13.646 -8.252 1.00 53.62 73 PHE A N 1
ATOM 576 C CA . PHE A 1 73 ? 12.283 -14.157 -8.675 1.00 53.62 73 PHE A CA 1
ATOM 577 C C . PHE A 1 73 ? 12.000 -15.571 -9.174 1.00 53.62 73 PHE A C 1
ATOM 579 O O . PHE A 1 73 ? 11.595 -16.422 -8.383 1.00 53.62 73 PHE A O 1
ATOM 586 N N . ASN A 1 74 ? 12.072 -15.768 -10.490 1.00 51.00 74 ASN A N 1
ATOM 587 C CA . ASN A 1 74 ? 11.799 -17.038 -11.136 1.00 51.00 74 ASN A CA 1
ATOM 588 C C . ASN A 1 74 ? 12.953 -17.976 -10.774 1.00 51.00 74 ASN A C 1
ATOM 590 O O . ASN A 1 74 ? 13.839 -18.231 -11.585 1.00 51.00 74 ASN A O 1
ATOM 594 N N . ILE A 1 75 ? 12.983 -18.439 -9.522 1.00 57.69 75 ILE A N 1
ATOM 595 C CA . ILE A 1 75 ? 13.677 -19.660 -9.155 1.00 57.69 75 ILE A CA 1
ATOM 596 C C . ILE A 1 75 ? 12.895 -20.789 -9.821 1.00 57.69 75 ILE A C 1
ATOM 598 O O . ILE A 1 75 ? 12.020 -21.406 -9.218 1.00 57.69 75 ILE A O 1
ATOM 602 N N . SER A 1 76 ? 13.195 -21.028 -11.099 1.00 48.50 76 SER A N 1
ATOM 603 C CA . SER A 1 76 ? 13.011 -22.352 -11.679 1.00 48.50 76 SER A CA 1
ATOM 604 C C . SER A 1 76 ? 13.849 -23.282 -10.815 1.00 48.50 76 SER A C 1
ATOM 606 O O . SER A 1 76 ? 15.068 -23.352 -10.962 1.00 48.50 76 SER A O 1
ATOM 608 N N . TRP A 1 77 ? 13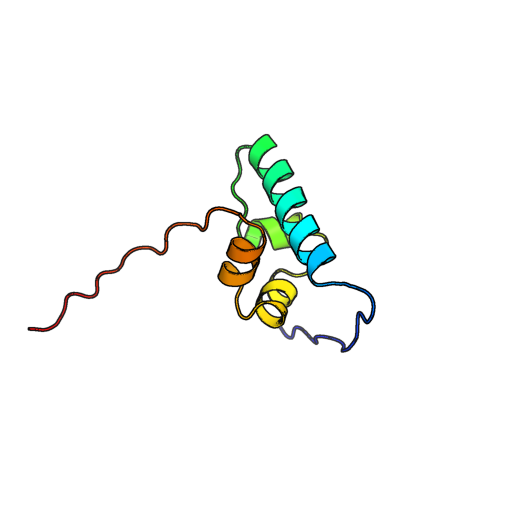.222 -23.944 -9.847 1.00 50.97 77 TRP A N 1
ATOM 609 C CA . TRP A 1 77 ? 13.774 -25.172 -9.298 1.00 50.97 77 TRP A CA 1
ATOM 610 C C . TRP A 1 77 ? 13.514 -26.263 -10.340 1.00 50.97 77 TRP A C 1
ATOM 612 O O . TRP A 1 77 ? 12.734 -27.185 -10.124 1.00 50.97 77 TRP A O 1
ATOM 622 N N . ASP A 1 78 ? 14.148 -26.127 -11.505 1.00 50.81 78 ASP A N 1
ATOM 623 C CA . ASP A 1 78 ? 14.383 -27.243 -12.413 1.00 50.81 78 ASP A CA 1
ATOM 624 C C . ASP A 1 78 ? 15.466 -28.107 -11.770 1.00 50.81 78 ASP A C 1
ATOM 626 O O . ASP A 1 78 ? 16.638 -28.088 -12.137 1.00 50.81 78 ASP A O 1
ATOM 630 N N . ILE A 1 79 ? 15.076 -28.826 -10.723 1.00 59.88 79 ILE A N 1
ATOM 631 C CA . ILE A 1 79 ? 15.812 -29.985 -10.241 1.00 59.88 79 ILE A CA 1
ATOM 632 C C . ILE A 1 79 ? 14.792 -31.111 -10.113 1.00 59.88 79 ILE A C 1
ATOM 634 O O . ILE A 1 79 ? 14.253 -31.330 -9.033 1.00 59.88 79 ILE A O 1
ATOM 638 N N . ALA A 1 80 ? 14.470 -31.747 -11.242 1.00 50.56 80 ALA A N 1
ATOM 639 C CA . AL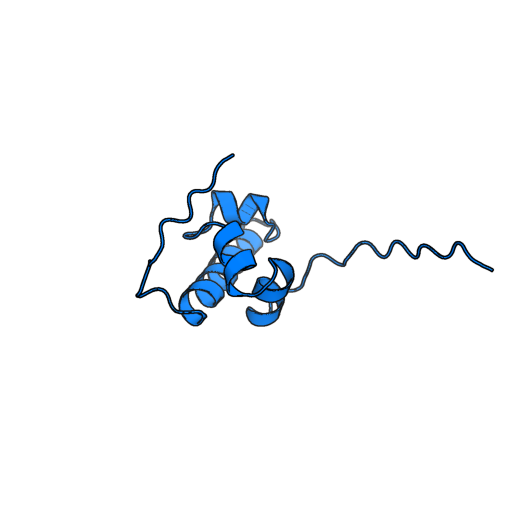A A 1 80 ? 14.126 -33.170 -11.350 1.00 50.56 80 ALA A CA 1
ATOM 640 C C . ALA A 1 80 ? 13.634 -33.505 -12.771 1.00 50.56 80 ALA A C 1
ATOM 642 O O . ALA A 1 80 ? 12.442 -33.366 -13.051 1.00 50.56 80 ALA A O 1
ATOM 643 N N . HIS A 1 81 ? 14.527 -33.987 -13.639 1.00 49.56 81 HIS A N 1
ATOM 644 C CA . HIS A 1 81 ? 14.572 -35.391 -14.090 1.00 49.56 81 HIS A CA 1
ATOM 645 C C . HIS A 1 81 ? 15.729 -35.602 -15.068 1.00 49.56 81 HIS A C 1
ATOM 647 O O . HIS A 1 81 ? 15.772 -34.899 -16.100 1.00 49.56 81 HIS A O 1
#

pLDDT: mean 78.03, std 17.2, range [34.84, 93.31]